Protein AF-A0A3D5P1A3-F1 (afdb_monomer_lite)

Radius of gyration: 16.79 Å; chains: 1; bounding box: 30×40×36 Å

pLDDT: mean 92.7, std 6.15, range [60.25, 98.56]

Secondary structure (DSSP, 8-state):
--S-------SS-S-HHHHHHHHHHHHHTT-------------SSSPPPHHHHHHHHHTT-

Structure (mmCIF, N/CA/C/O backbone):
data_AF-A0A3D5P1A3-F1
#
_entry.id   AF-A0A3D5P1A3-F1
#
loop_
_atom_site.group_PDB
_atom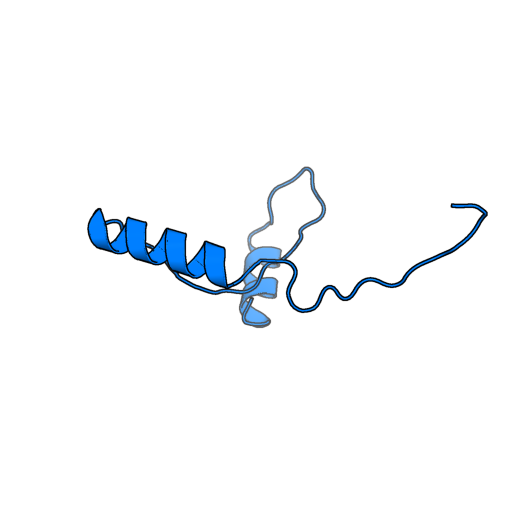_site.id
_atom_site.type_symbol
_atom_site.label_atom_id
_atom_site.label_alt_id
_atom_site.label_comp_id
_atom_site.label_asym_id
_atom_site.label_entity_id
_atom_site.label_seq_id
_atom_site.pdbx_PDB_ins_code
_atom_site.Cartn_x
_atom_site.Cartn_y
_atom_site.Cartn_z
_atom_site.occupancy
_atom_site.B_iso_or_equiv
_atom_site.auth_seq_id
_atom_site.auth_comp_id
_atom_site.auth_asym_id
_atom_site.auth_atom_id
_atom_site.pdbx_PDB_model_num
ATOM 1 N N . GLY A 1 1 ? 21.692 -21.567 4.887 1.00 60.25 1 GLY A N 1
ATOM 2 C CA . GLY A 1 1 ? 20.789 -22.656 4.476 1.00 60.25 1 GLY A CA 1
ATOM 3 C C . GLY A 1 1 ? 21.468 -23.431 3.374 1.00 60.25 1 GLY A C 1
ATOM 4 O O . GLY A 1 1 ? 21.875 -22.802 2.412 1.00 60.25 1 GLY A O 1
ATOM 5 N N . ASN A 1 2 ? 21.654 -24.741 3.538 1.00 78.19 2 ASN A N 1
ATOM 6 C CA . ASN A 1 2 ? 22.405 -25.639 2.641 1.00 78.19 2 ASN A CA 1
ATOM 7 C C . ASN A 1 2 ? 21.735 -25.821 1.257 1.00 78.19 2 ASN A C 1
ATOM 9 O O . ASN A 1 2 ? 21.404 -26.936 0.876 1.00 78.19 2 ASN A O 1
ATOM 13 N N . GLY A 1 3 ? 21.453 -24.734 0.535 1.00 83.88 3 GLY A N 1
ATOM 14 C CA . GLY A 1 3 ? 20.717 -24.762 -0.735 1.00 83.88 3 GLY A CA 1
ATOM 15 C C . GLY A 1 3 ? 19.195 -24.917 -0.601 1.00 83.88 3 GLY A C 1
ATOM 16 O O . GLY A 1 3 ? 18.521 -25.164 -1.593 1.00 83.88 3 GLY A O 1
ATOM 17 N N . LEU A 1 4 ? 18.635 -24.771 0.605 1.00 79.81 4 LEU A N 1
ATOM 18 C CA . LEU A 1 4 ? 17.188 -24.819 0.833 1.00 79.81 4 LEU A CA 1
ATOM 19 C C . LEU A 1 4 ? 16.531 -23.493 0.422 1.00 79.81 4 LEU A C 1
ATOM 21 O O . LEU A 1 4 ? 16.885 -22.440 0.954 1.00 79.81 4 LEU A O 1
ATOM 25 N N . VAL A 1 5 ? 15.556 -23.567 -0.487 1.00 87.50 5 VAL A N 1
ATOM 26 C CA . VAL A 1 5 ? 14.687 -22.451 -0.884 1.00 87.50 5 VAL A CA 1
ATOM 27 C C . VAL A 1 5 ? 13.361 -22.575 -0.138 1.00 87.50 5 VAL A C 1
ATOM 29 O O . VAL A 1 5 ? 12.755 -23.644 -0.126 1.00 87.50 5 VAL A O 1
ATOM 32 N N . ALA A 1 6 ? 12.909 -21.483 0.477 1.00 85.62 6 ALA A N 1
ATOM 33 C CA . ALA A 1 6 ? 11.596 -21.391 1.103 1.00 85.62 6 ALA A CA 1
ATOM 34 C C . ALA A 1 6 ? 10.750 -20.343 0.373 1.00 85.62 6 ALA A C 1
ATOM 36 O O . ALA A 1 6 ? 11.209 -19.226 0.134 1.00 85.62 6 ALA A O 1
ATOM 37 N N . HIS A 1 7 ? 9.510 -20.702 0.041 1.00 89.88 7 HIS A N 1
ATOM 38 C CA . HIS A 1 7 ? 8.514 -19.750 -0.438 1.00 89.88 7 HIS A CA 1
ATOM 39 C C . HIS A 1 7 ? 7.809 -19.130 0.764 1.00 89.88 7 HIS A C 1
ATOM 41 O O . HIS A 1 7 ? 7.234 -19.841 1.587 1.00 89.88 7 HIS A O 1
ATOM 47 N N . VAL A 1 8 ? 7.848 -17.805 0.855 1.00 87.06 8 VAL A N 1
AT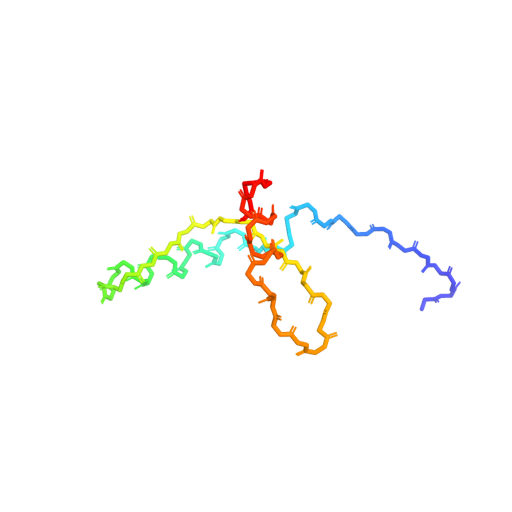OM 48 C CA . VAL A 1 8 ? 7.131 -17.052 1.884 1.00 87.06 8 VAL A CA 1
ATOM 49 C C . VAL A 1 8 ? 5.953 -16.355 1.220 1.00 87.06 8 VAL A C 1
ATOM 51 O O . VAL A 1 8 ? 6.106 -15.720 0.176 1.00 87.06 8 VAL A O 1
ATOM 54 N N . GLY A 1 9 ? 4.768 -16.499 1.809 1.00 88.25 9 GLY A N 1
ATOM 55 C CA . GLY A 1 9 ? 3.580 -15.797 1.339 1.00 88.25 9 GLY A CA 1
ATOM 56 C C . GLY A 1 9 ? 3.755 -14.285 1.478 1.00 88.25 9 GLY A C 1
ATOM 57 O O . GLY A 1 9 ? 4.197 -13.805 2.516 1.00 88.25 9 GLY A O 1
ATOM 58 N N . PHE A 1 10 ? 3.384 -13.542 0.436 1.00 88.94 10 PHE A N 1
ATOM 59 C CA . PHE A 1 10 ? 3.502 -12.079 0.395 1.00 88.94 10 PHE A CA 1
ATOM 60 C C . PHE A 1 10 ? 2.153 -11.381 0.157 1.00 88.94 10 PHE A C 1
ATOM 62 O O . PHE A 1 10 ? 2.106 -10.218 -0.221 1.00 88.94 10 PHE A O 1
ATOM 69 N N . ALA A 1 11 ? 1.041 -12.095 0.369 1.00 89.19 11 ALA A N 1
ATOM 70 C CA . ALA A 1 11 ? -0.306 -11.553 0.181 1.00 89.19 11 ALA A CA 1
ATOM 71 C C . ALA A 1 11 ? -0.643 -10.438 1.190 1.00 89.19 11 ALA A C 1
ATOM 73 O O . ALA A 1 11 ? -1.316 -9.475 0.841 1.00 89.19 11 ALA A O 1
ATOM 74 N N . TYR A 1 12 ? -0.139 -10.556 2.423 1.00 89.69 12 TYR A N 1
ATOM 75 C CA . TYR A 1 12 ? -0.305 -9.567 3.491 1.00 89.69 12 TYR A CA 1
ATOM 76 C C . TYR A 1 12 ? 1.070 -9.243 4.083 1.00 89.69 12 TYR A C 1
ATOM 78 O O . TYR A 1 12 ? 1.456 -9.815 5.102 1.00 89.69 12 TYR A O 1
ATOM 86 N N . PRO A 1 13 ? 1.858 -8.382 3.417 1.00 89.56 13 PRO A N 1
ATOM 87 C CA . PRO A 1 13 ? 3.240 -8.117 3.810 1.00 89.56 13 PRO A CA 1
ATOM 88 C C . PRO A 1 13 ? 3.355 -7.205 5.044 1.00 89.56 13 PRO A C 1
ATOM 90 O O . PRO A 1 13 ? 4.462 -6.906 5.486 1.00 89.56 13 PRO A O 1
ATOM 93 N N . THR A 1 14 ? 2.227 -6.748 5.594 1.00 91.69 14 THR A N 1
ATOM 94 C CA . THR A 1 14 ? 2.137 -5.879 6.771 1.00 91.69 14 THR A CA 1
ATOM 95 C C . THR A 1 14 ? 1.331 -6.548 7.881 1.00 91.69 14 THR A C 1
ATOM 97 O O . THR A 1 14 ? 0.472 -7.391 7.625 1.00 91.69 14 THR A O 1
ATOM 100 N N . GLU A 1 15 ? 1.611 -6.175 9.132 1.00 92.81 15 GLU A N 1
ATOM 101 C CA . GLU A 1 15 ? 0.923 -6.731 10.297 1.00 92.81 15 GLU A CA 1
ATOM 102 C C . GLU A 1 15 ? -0.352 -5.911 10.611 1.00 92.81 15 GLU A C 1
ATOM 104 O O . GLU A 1 15 ? -0.256 -4.713 10.903 1.00 92.81 15 GLU A O 1
ATOM 109 N N . PRO A 1 16 ? -1.559 -6.513 10.540 1.00 92.88 16 PRO A N 1
ATOM 110 C CA . PRO A 1 16 ? -2.809 -5.762 10.670 1.00 92.88 16 PRO A CA 1
ATOM 111 C C . PRO A 1 16 ? -3.069 -5.160 12.057 1.00 92.88 16 PRO A C 1
ATOM 113 O O . PRO A 1 16 ? -3.755 -4.140 12.159 1.00 92.88 16 PRO A O 1
ATOM 116 N N . SER A 1 17 ? -2.586 -5.778 13.135 1.00 95.94 17 SER A N 1
ATOM 117 C CA . SER A 1 17 ? -2.829 -5.308 14.507 1.00 95.94 17 SER A CA 1
ATOM 118 C C . SER A 1 17 ? -2.086 -4.002 14.793 1.00 95.94 17 SER A C 1
ATOM 120 O O . SER A 1 17 ? -2.642 -3.089 15.395 1.00 95.94 17 SER A O 1
ATOM 122 N N . LEU A 1 18 ? -0.870 -3.865 14.285 1.00 96.00 18 LEU A N 1
ATOM 123 C CA . LEU A 1 18 ? -0.008 -2.704 14.379 1.00 96.00 18 LEU A CA 1
ATOM 124 C C . LEU A 1 18 ? -0.618 -1.548 13.600 1.00 96.00 18 LEU A C 1
ATOM 126 O O . LEU A 1 18 ? -0.714 -0.445 14.132 1.00 96.00 18 LEU A O 1
ATOM 130 N N . SER A 1 19 ? -1.111 -1.798 12.382 1.00 96.06 19 SER A N 1
ATOM 131 C CA . SER A 1 19 ? -1.855 -0.784 11.626 1.00 96.06 19 SER A CA 1
ATOM 132 C C . SER A 1 19 ? -3.072 -0.266 12.401 1.00 96.06 19 SER A C 1
ATOM 134 O O . SER A 1 19 ? -3.321 0.939 12.399 1.00 96.06 19 SER A O 1
ATOM 136 N N . LYS A 1 20 ? -3.800 -1.140 13.112 1.00 97.00 20 LYS A N 1
ATOM 137 C CA . LYS A 1 20 ? -4.937 -0.736 13.960 1.00 97.00 20 LYS A CA 1
ATOM 138 C C . LYS A 1 20 ? -4.504 0.100 15.164 1.00 97.00 20 LYS A C 1
ATOM 140 O O . LYS A 1 20 ? -5.137 1.114 15.437 1.00 97.00 20 LYS A O 1
ATOM 145 N N . ILE A 1 21 ? -3.432 -0.293 15.854 1.00 97.88 21 ILE A N 1
ATOM 146 C CA . ILE A 1 21 ? -2.887 0.466 16.992 1.00 97.88 21 ILE A CA 1
ATOM 147 C C . ILE A 1 21 ? -2.477 1.872 16.537 1.00 97.88 21 ILE A C 1
ATOM 149 O O . ILE A 1 21 ? -2.868 2.858 17.156 1.00 97.88 21 ILE A O 1
ATOM 153 N N . LEU A 1 22 ? -1.756 1.980 15.417 1.00 97.19 22 LEU A N 1
ATOM 154 C CA . LEU A 1 22 ? -1.334 3.271 14.868 1.00 97.19 22 LEU A CA 1
ATOM 155 C C . LEU A 1 22 ? -2.525 4.153 14.469 1.00 97.19 22 LEU A C 1
ATOM 157 O O . LEU A 1 22 ? -2.515 5.351 14.750 1.00 97.19 22 LEU A O 1
ATOM 161 N N . ALA A 1 23 ? -3.559 3.573 13.854 1.00 97.88 23 ALA A N 1
ATOM 162 C CA . ALA A 1 23 ? -4.782 4.304 13.527 1.00 97.88 23 ALA A CA 1
ATOM 163 C C . ALA A 1 23 ? -5.502 4.808 14.786 1.00 97.88 23 ALA A C 1
ATOM 165 O O . ALA A 1 23 ? -5.928 5.959 14.819 1.00 97.88 23 ALA A O 1
ATOM 166 N N . GLN A 1 24 ? -5.57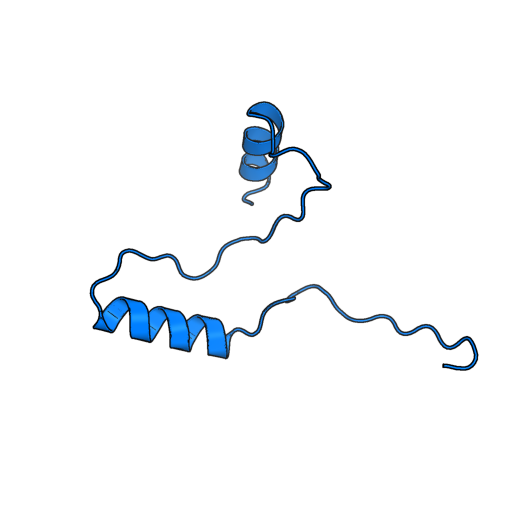3 3.995 15.844 1.00 98.19 24 GLN A N 1
ATOM 167 C CA . GLN A 1 24 ? -6.173 4.396 17.117 1.00 98.19 24 GLN A CA 1
ATOM 168 C C . GLN A 1 24 ? -5.432 5.585 17.750 1.00 98.19 24 GLN A C 1
ATOM 170 O O . GLN A 1 24 ? -6.063 6.573 18.122 1.00 98.19 24 GLN A O 1
ATOM 175 N N . CYS A 1 25 ? -4.098 5.555 17.778 1.00 98.44 25 CYS A N 1
ATOM 176 C CA . CYS A 1 25 ? -3.307 6.695 18.246 1.00 98.44 25 CYS A CA 1
ATOM 177 C C . CYS A 1 25 ? -3.530 7.951 17.385 1.00 98.44 25 CYS A C 1
ATOM 179 O O . CYS A 1 25 ? -3.623 9.058 17.911 1.00 98.44 25 CYS A O 1
ATOM 181 N N . ALA A 1 26 ? -3.639 7.802 16.060 1.00 98.12 26 ALA A N 1
ATOM 182 C CA . ALA A 1 26 ? -3.915 8.928 15.167 1.00 98.12 26 ALA A CA 1
ATOM 183 C C . ALA A 1 26 ? -5.297 9.554 15.426 1.00 98.12 26 ALA A C 1
ATOM 185 O O . ALA A 1 26 ? -5.422 10.779 15.375 1.00 98.12 26 ALA A O 1
ATOM 186 N N . ILE A 1 27 ? -6.308 8.736 15.742 1.00 98.25 27 ILE A N 1
ATOM 187 C CA . ILE A 1 27 ? -7.643 9.196 16.155 1.00 98.25 27 ILE A CA 1
ATOM 188 C C . ILE A 1 27 ? -7.553 10.001 17.454 1.00 98.25 27 ILE A C 1
ATOM 190 O O . ILE A 1 27 ? -8.062 11.118 17.510 1.00 98.25 27 ILE A O 1
ATOM 194 N N . GLU A 1 28 ? -6.880 9.466 18.474 1.00 98.56 28 GLU A N 1
ATOM 195 C CA . GLU A 1 28 ? -6.729 10.115 19.787 1.00 98.56 28 GLU A CA 1
ATOM 196 C C . GLU A 1 28 ? -6.012 11.468 19.700 1.00 98.56 28 GLU A C 1
ATOM 198 O O . GLU A 1 28 ? -6.346 12.401 20.428 1.00 98.56 28 GLU A O 1
ATOM 203 N N . LEU A 1 29 ? -5.067 11.597 18.768 1.00 98.44 29 LEU A N 1
ATOM 204 C CA . LEU A 1 29 ? -4.331 12.834 18.505 1.00 98.44 29 LEU A CA 1
ATOM 205 C C . LEU A 1 29 ? -5.059 13.798 17.552 1.00 98.44 29 LEU A C 1
ATOM 207 O O . LEU A 1 29 ? -4.549 14.885 17.280 1.00 98.44 29 LEU A O 1
ATOM 211 N N . GLY A 1 30 ? -6.221 13.419 17.010 1.00 98.00 30 GLY A N 1
ATOM 212 C CA . GLY A 1 30 ? -6.963 14.233 16.043 1.00 98.00 30 GLY A CA 1
ATOM 213 C C . GLY A 1 30 ? -6.242 14.416 14.701 1.00 98.00 30 GLY A C 1
ATOM 214 O O . GLY A 1 30 ? -6.447 15.418 14.014 1.00 98.00 30 GLY A O 1
ATOM 215 N N . LEU A 1 31 ? -5.378 13.473 14.315 1.00 98.19 31 LEU A N 1
ATOM 216 C CA . LEU A 1 31 ? -4.601 13.540 13.078 1.00 98.19 31 LEU A CA 1
ATOM 217 C C . LEU A 1 31 ? -5.408 13.013 11.890 1.00 98.19 31 LEU A C 1
ATOM 219 O O . LEU A 1 31 ? -6.055 11.965 11.953 1.00 98.19 31 LEU A O 1
ATOM 223 N N . LYS A 1 32 ? -5.309 13.701 10.748 1.00 97.88 32 LYS A N 1
ATOM 224 C CA . LYS A 1 32 ? -5.831 13.181 9.481 1.00 97.88 32 LYS A CA 1
ATOM 225 C C . LYS A 1 32 ? -5.018 11.952 9.069 1.00 97.88 32 LYS A C 1
ATOM 227 O O . LYS A 1 32 ? -3.805 12.041 8.909 1.00 97.88 3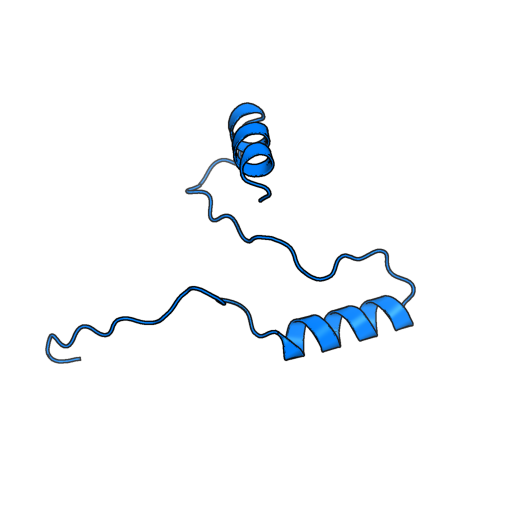2 LYS A O 1
ATOM 232 N N . HIS A 1 33 ? -5.690 10.828 8.856 1.00 96.44 33 HIS A N 1
ATOM 233 C CA . HIS A 1 33 ? -5.056 9.556 8.514 1.00 96.44 33 HIS A CA 1
ATOM 234 C C . HIS A 1 33 ? -5.937 8.737 7.559 1.00 96.44 33 HIS A C 1
ATOM 236 O O . HIS A 1 33 ? -7.070 9.116 7.252 1.00 96.44 33 HIS A O 1
ATOM 242 N N . GLN A 1 34 ? -5.386 7.633 7.059 1.00 94.50 34 GLN A N 1
ATOM 243 C CA . GLN A 1 34 ? -6.081 6.593 6.302 1.00 94.50 34 GLN A CA 1
ATOM 244 C C . GLN A 1 34 ? -5.658 5.240 6.881 1.00 94.50 34 GLN A C 1
ATOM 246 O O . GLN A 1 34 ? -4.503 5.079 7.275 1.00 94.50 34 GLN A O 1
ATOM 251 N N . LEU A 1 35 ? -6.582 4.284 6.942 1.00 94.62 35 LEU A N 1
ATOM 252 C CA . LEU A 1 35 ? -6.307 2.910 7.356 1.00 94.62 35 LEU A CA 1
ATOM 253 C C . LEU A 1 35 ? -6.607 1.977 6.181 1.00 94.62 35 LEU A C 1
ATOM 255 O O . LEU A 1 35 ? -7.715 1.994 5.651 1.00 94.62 35 LEU A O 1
ATOM 259 N N . GLY A 1 36 ? -5.624 1.160 5.804 1.00 91.38 36 GLY A N 1
ATOM 260 C CA . GLY A 1 36 ? -5.691 0.292 4.627 1.00 91.38 36 GLY A CA 1
ATOM 261 C C . GLY A 1 36 ? -4.992 0.894 3.405 1.00 91.38 36 GLY A C 1
ATOM 262 O O . GLY A 1 36 ? -4.190 1.818 3.533 1.00 91.38 36 GLY A O 1
ATOM 263 N N . GLY A 1 37 ? -5.291 0.339 2.232 1.00 91.31 37 GLY A N 1
ATOM 264 C CA . GLY A 1 37 ? -4.670 0.692 0.954 1.00 91.31 37 GLY A CA 1
ATOM 265 C C . GLY A 1 37 ? -3.779 -0.417 0.396 1.00 91.31 37 GLY A C 1
ATOM 266 O O . GLY A 1 37 ? -3.474 -1.398 1.079 1.00 91.31 37 GLY A O 1
ATOM 267 N N . THR A 1 38 ? -3.368 -0.247 -0.858 1.00 92.19 38 THR A N 1
ATOM 268 C CA . THR A 1 38 ? -2.533 -1.204 -1.585 1.00 92.19 38 THR A CA 1
ATOM 269 C C . THR A 1 38 ? -1.095 -0.705 -1.618 1.00 92.19 38 THR A C 1
ATOM 271 O O . THR A 1 38 ? -0.809 0.424 -2.008 1.00 92.19 38 THR A O 1
ATOM 274 N N . TYR A 1 39 ? -0.157 -1.551 -1.197 1.00 91.12 39 TYR A N 1
ATOM 275 C CA . TYR A 1 39 ? 1.260 -1.240 -1.335 1.00 91.12 39 TYR A CA 1
ATOM 276 C C . TYR A 1 39 ? 1.733 -1.575 -2.751 1.00 91.12 39 TYR A C 1
ATOM 278 O O . TYR A 1 39 ? 1.702 -2.734 -3.164 1.00 91.12 39 TYR A O 1
ATOM 286 N N . VAL A 1 40 ? 2.226 -0.564 -3.465 1.00 92.50 40 VAL A N 1
ATOM 287 C CA . VAL A 1 40 ? 2.891 -0.730 -4.760 1.00 92.50 40 VAL A CA 1
ATOM 288 C C . VAL A 1 40 ? 4.387 -0.506 -4.577 1.00 92.50 40 VAL A C 1
ATOM 290 O O . VAL A 1 40 ? 4.827 0.582 -4.204 1.00 92.50 40 VAL A O 1
ATOM 293 N N . ASN A 1 41 ? 5.184 -1.538 -4.855 1.00 91.44 41 ASN A N 1
ATOM 294 C CA . ASN A 1 41 ? 6.632 -1.401 -4.948 1.00 91.44 41 ASN A CA 1
ATOM 295 C C . ASN A 1 41 ? 7.001 -0.840 -6.330 1.00 91.44 41 ASN A C 1
ATOM 297 O O . ASN A 1 41 ? 6.615 -1.407 -7.350 1.00 91.44 41 ASN A O 1
ATOM 301 N N . MET A 1 42 ? 7.754 0.259 -6.357 1.00 91.31 42 MET A N 1
ATOM 302 C CA . MET A 1 42 ? 8.264 0.874 -7.581 1.00 91.31 42 MET A CA 1
ATOM 303 C C . MET A 1 42 ? 9.788 0.764 -7.590 1.00 91.31 42 MET A C 1
ATOM 305 O O . MET A 1 42 ? 10.448 1.194 -6.641 1.00 91.31 42 MET A O 1
ATOM 309 N N . ALA A 1 43 ? 10.352 0.201 -8.660 1.00 88.75 43 ALA A N 1
ATOM 310 C CA . ALA A 1 43 ? 11.797 0.102 -8.817 1.00 88.75 43 ALA A CA 1
ATOM 311 C C . ALA A 1 43 ? 12.403 1.506 -9.010 1.00 88.75 43 ALA A C 1
ATOM 313 O O . ALA A 1 43 ? 12.093 2.197 -9.976 1.00 88.75 43 ALA A O 1
ATOM 314 N N . GLY A 1 44 ? 13.238 1.932 -8.058 1.00 90.25 44 GLY A N 1
ATOM 315 C CA . GLY A 1 44 ? 13.900 3.241 -8.059 1.00 90.25 44 GLY A CA 1
ATOM 316 C C . GLY A 1 44 ? 15.134 3.322 -8.975 1.00 90.25 44 GLY A C 1
ATOM 317 O O . GLY A 1 44 ? 15.423 2.376 -9.710 1.00 90.25 44 GLY A O 1
ATOM 318 N N . PRO A 1 45 ? 15.899 4.437 -8.934 1.00 92.56 45 PRO A N 1
ATOM 319 C CA . PRO A 1 45 ? 15.928 5.476 -7.888 1.00 92.56 45 PRO A CA 1
ATOM 320 C C . PRO A 1 45 ? 14.961 6.654 -8.096 1.00 92.56 45 PRO A C 1
ATOM 322 O O . PRO A 1 45 ? 14.818 7.483 -7.201 1.00 92.56 45 PRO A O 1
ATOM 325 N N . ALA A 1 46 ? 14.337 6.765 -9.270 1.00 93.31 46 ALA A N 1
ATOM 326 C CA . ALA A 1 46 ? 13.416 7.855 -9.578 1.00 93.31 46 ALA A CA 1
ATOM 327 C C . ALA A 1 46 ? 12.041 7.640 -8.921 1.00 93.31 46 ALA A C 1
ATOM 329 O O . ALA A 1 46 ? 11.597 6.507 -8.740 1.00 93.31 46 ALA A O 1
ATOM 330 N N . PHE A 1 47 ? 11.353 8.736 -8.589 1.00 93.00 47 PHE A N 1
ATOM 331 C CA . PHE A 1 47 ? 9.932 8.689 -8.240 1.00 93.00 47 PHE A CA 1
ATOM 332 C C . PHE A 1 47 ? 9.078 8.379 -9.471 1.00 93.00 47 PHE A C 1
ATOM 334 O O . PHE A 1 47 ? 9.510 8.615 -10.601 1.00 93.00 47 PHE A O 1
ATOM 341 N N . SER A 1 48 ? 7.849 7.907 -9.248 1.00 93.94 48 SER A N 1
ATOM 342 C CA . SER A 1 48 ? 6.935 7.638 -10.352 1.00 93.94 48 SER A CA 1
ATOM 343 C C . SER A 1 48 ? 6.605 8.894 -11.145 1.00 93.94 48 SER A C 1
ATOM 345 O O . SER A 1 48 ? 6.336 9.979 -10.622 1.00 93.94 48 SER A O 1
ATOM 347 N N . THR A 1 49 ? 6.578 8.717 -12.453 1.00 95.94 49 THR A N 1
ATOM 348 C CA . THR A 1 49 ? 6.005 9.659 -13.397 1.00 95.94 49 THR A CA 1
ATOM 349 C C . THR A 1 49 ? 4.492 9.775 -13.192 1.00 95.94 49 THR A C 1
ATOM 351 O O . THR A 1 49 ? 3.825 8.917 -12.602 1.00 95.94 49 THR A O 1
ATOM 354 N N . LEU A 1 50 ? 3.903 10.833 -13.759 1.00 96.56 50 LEU A N 1
ATOM 355 C CA . LEU A 1 50 ? 2.449 11.000 -13.781 1.00 96.56 50 LEU A CA 1
ATOM 356 C C . LEU A 1 50 ? 1.742 9.829 -1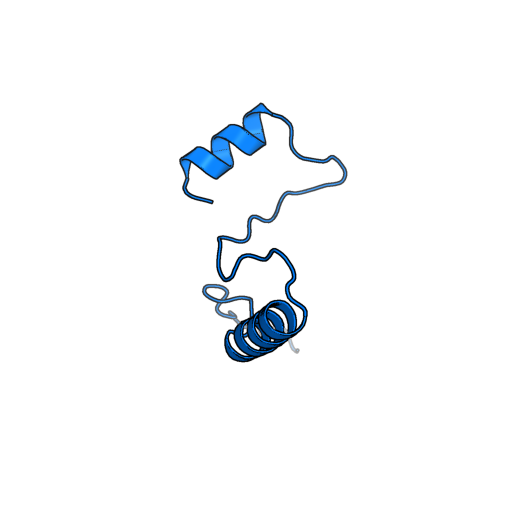4.486 1.00 96.56 50 LEU A C 1
ATOM 358 O O . LEU A 1 50 ? 0.645 9.446 -14.080 1.00 96.56 50 LEU A O 1
ATOM 362 N N . ALA A 1 51 ? 2.352 9.274 -15.538 1.00 97.12 51 ALA A N 1
ATOM 363 C CA . ALA A 1 51 ? 1.796 8.147 -16.279 1.00 97.12 51 ALA A CA 1
ATOM 364 C C . ALA A 1 51 ? 1.732 6.882 -15.409 1.00 97.12 51 ALA A C 1
ATOM 366 O O . ALA A 1 51 ? 0.676 6.261 -15.324 1.00 97.12 51 ALA A O 1
ATOM 367 N N . GLU A 1 52 ? 2.812 6.560 -14.694 1.00 96.19 52 GLU A N 1
ATOM 368 C CA . GLU A 1 52 ? 2.864 5.419 -13.769 1.00 96.19 52 GLU A CA 1
ATOM 369 C C . GLU A 1 52 ? 1.871 5.584 -12.616 1.00 96.19 52 GLU A C 1
ATOM 371 O O . GLU A 1 52 ? 1.088 4.682 -12.338 1.00 96.19 52 GLU A O 1
ATOM 376 N N . SER A 1 53 ? 1.806 6.772 -12.009 1.00 95.31 53 SER A N 1
ATOM 377 C CA . SER A 1 53 ? 0.812 7.067 -10.968 1.00 95.31 53 SER A CA 1
ATOM 378 C C . SER A 1 53 ? -0.635 6.881 -11.447 1.00 95.31 53 SER A C 1
ATOM 380 O O . SER A 1 53 ? -1.486 6.428 -10.684 1.00 95.31 53 SER A O 1
ATOM 382 N N . ARG A 1 54 ? -0.945 7.241 -12.701 1.00 97.00 54 ARG A N 1
ATOM 383 C CA . ARG A 1 54 ? -2.277 7.015 -13.292 1.00 97.00 54 ARG A CA 1
ATOM 384 C C . ARG A 1 54 ? -2.540 5.535 -13.555 1.00 97.00 54 ARG A C 1
ATOM 386 O O . ARG A 1 54 ? -3.661 5.088 -13.336 1.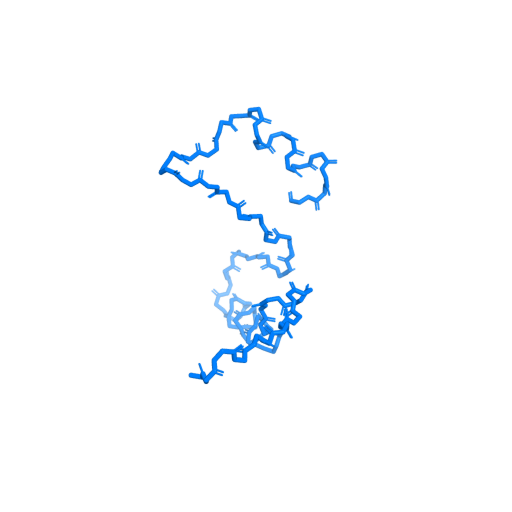00 97.00 54 ARG A O 1
ATOM 393 N N . LEU A 1 55 ? -1.524 4.794 -13.991 1.00 96.69 55 LEU A N 1
ATOM 394 C CA . LEU A 1 55 ? -1.618 3.355 -14.206 1.00 96.69 55 LEU A CA 1
ATOM 395 C C . LEU A 1 55 ? -1.906 2.614 -12.894 1.00 96.69 55 LEU A C 1
ATOM 397 O O . LEU A 1 55 ? -2.869 1.857 -12.847 1.00 96.69 55 LEU A O 1
ATOM 401 N N . TYR A 1 56 ? -1.157 2.882 -11.821 1.00 95.44 56 TYR A N 1
ATOM 402 C CA . TYR A 1 56 ? -1.369 2.209 -10.531 1.00 95.44 56 TYR A CA 1
ATOM 403 C C . TYR A 1 56 ? -2.765 2.478 -9.962 1.00 95.44 56 TYR A C 1
ATOM 405 O O . TYR A 1 56 ? -3.466 1.540 -9.596 1.00 95.44 56 TYR A O 1
ATOM 413 N N . LYS A 1 57 ? -3.245 3.725 -10.039 1.00 94.75 57 LYS A N 1
ATOM 414 C CA . LYS A 1 57 ? -4.627 4.052 -9.653 1.00 94.75 57 LYS A CA 1
ATOM 415 C C . LYS A 1 57 ? -5.673 3.326 -10.497 1.00 94.75 57 LYS A C 1
ATOM 417 O O . LYS A 1 57 ? -6.736 2.992 -9.990 1.00 94.75 57 LYS A O 1
ATOM 422 N N . SER A 1 58 ? -5.397 3.081 -11.782 1.00 97.12 58 SER A N 1
ATOM 423 C CA . SER A 1 58 ? -6.312 2.318 -12.644 1.00 97.12 58 SER A CA 1
ATOM 424 C C . SER A 1 58 ? -6.425 0.842 -12.247 1.00 97.12 58 SER A C 1
ATOM 426 O O . SER A 1 58 ? -7.378 0.182 -12.649 1.00 97.12 58 SER A O 1
ATOM 428 N N . TRP A 1 59 ? -5.482 0.338 -11.446 1.00 96.19 59 TRP A N 1
ATOM 429 C CA . TRP A 1 59 ? -5.523 -0.996 -10.846 1.00 96.19 59 TRP A CA 1
ATOM 430 C C . TRP A 1 59 ? -6.188 -1.013 -9.465 1.00 96.19 59 TRP A C 1
ATOM 432 O O . TRP A 1 59 ? -6.161 -2.051 -8.812 1.00 96.19 59 TRP A O 1
ATOM 442 N N . ASP A 1 60 ? -6.769 0.111 -9.028 1.00 91.88 60 ASP A N 1
ATOM 443 C CA . ASP A 1 60 ? -7.283 0.305 -7.665 1.00 91.88 60 ASP A CA 1
ATOM 444 C C . ASP A 1 60 ? -6.186 0.144 -6.591 1.00 91.88 60 ASP A C 1
ATOM 446 O O . ASP A 1 60 ? -6.397 -0.410 -5.509 1.00 91.88 60 ASP A O 1
ATOM 450 N N . ALA A 1 61 ? -4.976 0.611 -6.928 1.00 88.38 61 ALA A N 1
ATOM 451 C CA . ALA A 1 61 ? -3.815 0.622 -6.046 1.00 88.38 61 ALA A CA 1
ATOM 452 C C . ALA A 1 61 ? -3.453 2.024 -5.536 1.00 88.38 61 ALA A C 1
ATOM 454 O O . ALA A 1 61 ? -3.618 3.018 -6.289 1.00 88.38 61 ALA A O 1
#

Sequence (61 aa):
GNGLVAHVGFAYPTEPSLSKILAQCAIELGLKHQLGGTYVNMAGPAFSTLAESRLYKSWDA

Foldseek 3Di:
DVPDDDDDDDPPVDDQVVLVVVVVVCVVVVHDDDGDADDDDDDDDDDDDPVVVVVVVVVVD